Protein AF-A0A1I7URU1-F1 (afdb_monomer_lite)

Radius of gyration: 17.86 Å; chains: 1; bounding box: 41×24×56 Å

Organism: NCBI:txid1561998

Structure (mmCIF, N/CA/C/O backbone):
data_AF-A0A1I7URU1-F1
#
_entry.id   AF-A0A1I7URU1-F1
#
loop_
_atom_site.group_PDB
_atom_site.id
_atom_site.type_symbol
_atom_site.label_atom_id
_atom_site.label_alt_id
_atom_site.label_comp_id
_atom_site.label_asym_id
_atom_site.label_entity_id
_atom_site.label_seq_id
_atom_site.pdbx_PDB_ins_code
_atom_site.Cartn_x
_atom_site.Cartn_y
_atom_site.Cartn_z
_atom_site.occupancy
_atom_site.B_iso_or_equiv
_atom_site.auth_seq_id
_atom_site.auth_comp_id
_atom_site.auth_asym_id
_atom_site.auth_atom_id
_atom_site.pdbx_PDB_model_num
ATOM 1 N N . MET A 1 1 ? -21.460 10.584 36.224 1.00 46.62 1 MET A N 1
ATOM 2 C CA . MET A 1 1 ? -21.036 9.284 35.650 1.00 46.62 1 MET A CA 1
ATOM 3 C C . MET A 1 1 ? -20.940 9.341 34.113 1.00 46.62 1 MET A C 1
ATOM 5 O O . MET A 1 1 ? -21.168 8.347 33.446 1.00 46.62 1 MET A O 1
ATOM 9 N N . THR A 1 2 ? -20.576 10.495 33.536 1.00 51.53 2 THR A N 1
ATOM 10 C CA . THR A 1 2 ? -20.748 10.809 32.098 1.00 51.53 2 THR A CA 1
ATOM 11 C C . THR A 1 2 ? -19.429 10.953 31.325 1.00 51.53 2 THR A C 1
ATOM 13 O O . THR A 1 2 ? -19.441 11.048 30.105 1.00 51.53 2 THR A O 1
ATOM 16 N N . MET A 1 3 ? -18.276 10.945 32.006 1.00 51.00 3 MET A N 1
ATOM 17 C CA . MET A 1 3 ? -16.967 11.149 31.361 1.00 51.00 3 MET A CA 1
ATOM 18 C C . MET A 1 3 ? -16.424 9.914 30.622 1.00 51.00 3 MET A C 1
ATOM 20 O O . MET A 1 3 ? -15.617 10.069 29.712 1.00 51.00 3 MET A O 1
ATOM 24 N N . MET A 1 4 ? -16.868 8.696 30.957 1.00 49.28 4 MET A N 1
ATOM 25 C CA . MET A 1 4 ? -16.354 7.476 30.310 1.00 49.28 4 MET A CA 1
ATOM 26 C C . MET A 1 4 ? -16.939 7.237 28.907 1.00 49.28 4 MET A C 1
ATOM 28 O O . MET A 1 4 ? -16.224 6.761 28.030 1.00 49.28 4 MET A O 1
ATOM 32 N N . MET A 1 5 ? -18.190 7.643 28.658 1.00 46.84 5 MET A N 1
ATOM 33 C CA . MET A 1 5 ? -18.840 7.500 27.344 1.00 46.84 5 MET A CA 1
ATOM 34 C C . MET A 1 5 ? -18.218 8.405 26.266 1.00 46.84 5 MET A C 1
ATOM 36 O O . MET A 1 5 ? -18.024 7.963 25.136 1.00 46.84 5 MET A O 1
ATOM 40 N N . ASN A 1 6 ? -17.827 9.640 26.607 1.00 52.25 6 ASN A N 1
ATOM 41 C CA . ASN A 1 6 ? -17.232 10.565 25.629 1.00 52.25 6 ASN A CA 1
ATOM 42 C C . ASN A 1 6 ? -15.842 10.118 25.139 1.00 52.25 6 ASN A C 1
ATOM 44 O O . ASN A 1 6 ? -15.505 10.330 23.973 1.00 52.25 6 ASN A O 1
ATOM 48 N N . ASN A 1 7 ? -15.045 9.466 25.993 1.00 55.50 7 ASN A N 1
ATOM 49 C CA . ASN A 1 7 ? -13.724 8.965 25.602 1.00 55.50 7 ASN A CA 1
ATOM 50 C C . ASN A 1 7 ? -13.808 7.766 24.646 1.00 55.50 7 ASN A C 1
ATOM 52 O O . ASN A 1 7 ? -12.998 7.676 23.726 1.00 55.50 7 ASN A O 1
ATOM 56 N N . GLN A 1 8 ? -14.794 6.882 24.825 1.00 57.12 8 GLN A N 1
ATOM 57 C CA . GLN A 1 8 ? -14.977 5.699 23.975 1.00 57.12 8 GLN A CA 1
ATOM 58 C C . GLN A 1 8 ? -15.483 6.051 22.567 1.00 57.12 8 GLN A C 1
ATOM 60 O O . GLN A 1 8 ? -15.059 5.447 21.585 1.00 57.12 8 GLN A O 1
ATOM 65 N N . ILE A 1 9 ? -16.331 7.077 22.443 1.00 61.78 9 ILE A N 1
ATOM 66 C CA . ILE A 1 9 ? -16.768 7.584 21.132 1.00 61.78 9 ILE A CA 1
ATOM 67 C C . ILE A 1 9 ? -15.583 8.228 20.389 1.00 61.78 9 ILE A C 1
ATOM 69 O O . ILE A 1 9 ? -15.402 8.006 19.193 1.00 61.78 9 ILE A O 1
ATOM 73 N N . SER A 1 10 ? -14.718 8.966 21.097 1.00 74.88 10 SER A N 1
ATOM 74 C CA . SER A 1 10 ? -13.514 9.566 20.504 1.00 74.88 10 SER A CA 1
ATOM 75 C C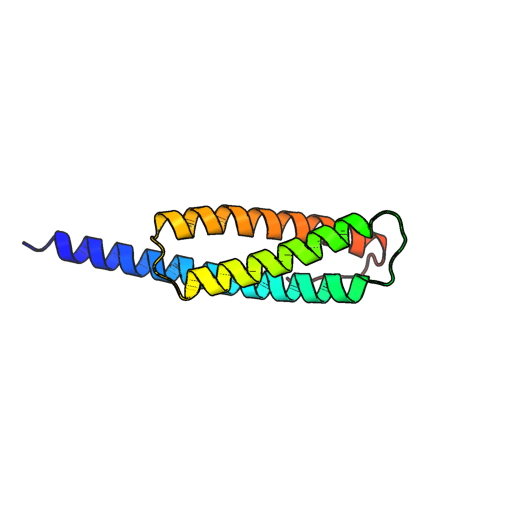 . SER A 1 10 ? -12.515 8.520 19.991 1.00 74.88 10 SER A C 1
ATOM 77 O O . SER A 1 10 ? -11.910 8.727 18.939 1.00 74.88 10 SER A O 1
ATOM 79 N N . SER A 1 11 ? -12.330 7.401 20.700 1.00 74.12 11 SER A N 1
ATOM 80 C CA . SER A 1 11 ? -11.409 6.339 20.273 1.00 74.12 11 SER A CA 1
ATOM 81 C C . SER A 1 11 ? -11.944 5.543 19.082 1.00 74.12 11 SER A C 1
ATOM 83 O O . SER A 1 11 ? -11.186 5.304 18.144 1.00 74.12 11 SER A O 1
ATOM 85 N N . ALA A 1 12 ? -13.238 5.209 19.060 1.00 80.25 12 ALA A N 1
ATOM 86 C CA . ALA A 1 12 ? -13.864 4.514 17.933 1.00 80.25 12 ALA A CA 1
ATOM 87 C C . ALA A 1 12 ? -13.784 5.332 16.632 1.00 80.25 12 ALA A C 1
ATOM 89 O O . ALA A 1 12 ? -13.379 4.814 15.595 1.00 80.25 12 ALA A O 1
ATOM 90 N N . VAL A 1 13 ? -14.063 6.640 16.697 1.00 84.12 13 VAL A N 1
ATOM 91 C CA . VAL A 1 13 ? -13.950 7.540 15.534 1.00 84.12 13 VAL A CA 1
ATOM 92 C C . VAL A 1 13 ? -12.506 7.638 15.031 1.00 84.12 13 VAL A C 1
ATOM 94 O O . VAL A 1 13 ? -12.267 7.619 13.824 1.00 84.12 13 VAL A O 1
ATOM 97 N N . LYS A 1 14 ? -11.518 7.708 15.935 1.00 82.94 14 LYS A N 1
ATOM 98 C CA . LYS A 1 14 ? -10.094 7.701 15.554 1.00 82.94 14 LYS A CA 1
ATOM 99 C C . LYS A 1 14 ? -9.690 6.389 14.886 1.00 82.94 14 LYS A C 1
ATOM 101 O O . LYS A 1 14 ? -8.903 6.416 13.942 1.00 82.94 14 LYS A O 1
ATOM 106 N N . PHE A 1 15 ? -10.216 5.266 15.365 1.00 85.19 15 PHE A N 1
ATOM 107 C CA . PHE A 1 15 ? -9.933 3.951 14.806 1.00 85.19 15 PHE A CA 1
ATOM 108 C C . PHE A 1 15 ? -10.494 3.800 13.392 1.00 85.19 15 PHE A C 1
ATOM 110 O O . PHE A 1 15 ? -9.741 3.477 12.473 1.00 85.19 15 PHE A O 1
ATOM 117 N N . GLU A 1 16 ? -11.760 4.160 13.184 1.00 87.06 16 GLU A N 1
ATOM 118 C CA . GLU A 1 16 ? -12.376 4.160 11.852 1.00 87.06 16 GLU A CA 1
ATOM 119 C C . GLU A 1 16 ? -11.671 5.126 10.890 1.00 87.06 16 GLU A C 1
ATOM 121 O O . GLU A 1 16 ? -11.413 4.793 9.733 1.00 87.06 16 GLU A O 1
ATOM 126 N N . PHE A 1 17 ? -11.240 6.294 11.371 1.00 88.12 17 PHE A N 1
ATOM 127 C CA . PHE A 1 17 ? -10.457 7.222 10.557 1.00 88.12 17 PHE A CA 1
ATOM 128 C C . PHE A 1 17 ? -9.118 6.630 10.086 1.00 88.12 17 PHE A C 1
ATOM 130 O O . PHE A 1 17 ? -8.728 6.841 8.936 1.00 88.12 17 PHE A O 1
ATOM 137 N N . ILE A 1 18 ? -8.404 5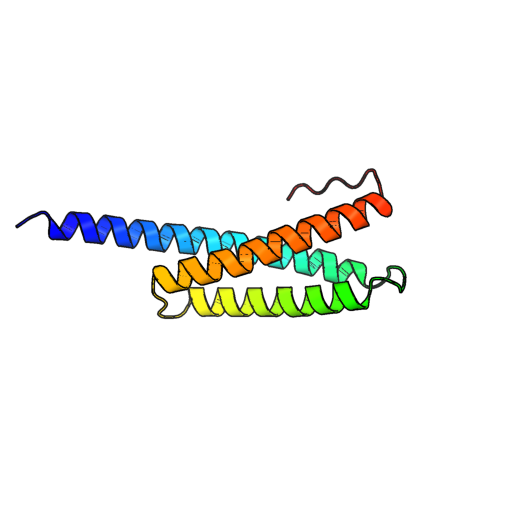.878 10.934 1.00 87.75 18 ILE A N 1
ATOM 138 C CA . ILE A 1 18 ? -7.179 5.194 10.494 1.00 87.75 18 ILE A CA 1
ATOM 139 C C . ILE A 1 18 ? -7.509 4.083 9.494 1.00 87.75 18 ILE A C 1
ATOM 141 O O . ILE A 1 18 ? -6.822 3.994 8.478 1.00 87.75 18 ILE A O 1
ATOM 145 N N . LYS A 1 19 ? -8.573 3.298 9.694 1.00 90.00 19 LYS A N 1
ATOM 146 C CA . LYS A 1 19 ? -9.000 2.288 8.707 1.00 90.00 19 LYS A CA 1
ATOM 147 C C . LYS A 1 19 ? -9.261 2.897 7.329 1.00 90.00 19 LYS A C 1
ATOM 149 O O . LYS A 1 19 ? -8.780 2.371 6.329 1.00 90.00 19 LYS A O 1
ATOM 154 N N . HIS A 1 20 ? -9.923 4.053 7.259 1.00 90.81 20 HIS A N 1
ATOM 155 C CA . HIS A 1 20 ? -10.108 4.765 5.989 1.00 90.81 20 HIS A CA 1
ATOM 156 C C . HIS A 1 20 ? -8.781 5.143 5.319 1.00 90.81 20 HIS A C 1
ATOM 158 O O . HIS A 1 20 ? -8.640 5.019 4.102 1.00 90.81 20 HIS A O 1
ATOM 164 N N . LYS A 1 21 ? -7.777 5.558 6.100 1.00 91.06 21 LYS A N 1
ATOM 165 C CA . LYS A 1 21 ? -6.434 5.819 5.564 1.00 91.06 21 LYS A CA 1
ATOM 166 C C . LYS A 1 21 ? -5.754 4.554 5.046 1.00 91.06 21 LYS A C 1
ATOM 168 O O . LYS A 1 21 ? -5.069 4.629 4.032 1.00 91.06 21 LYS A O 1
ATOM 173 N N . PHE A 1 22 ? -5.949 3.411 5.702 1.00 91.69 22 PHE A N 1
ATOM 174 C CA . PHE A 1 22 ? -5.457 2.118 5.213 1.00 91.69 22 PHE A CA 1
ATOM 175 C C . PHE A 1 22 ? -6.073 1.731 3.879 1.00 91.69 22 PHE A C 1
ATOM 177 O O . PHE A 1 22 ? -5.344 1.332 2.979 1.00 91.69 22 PHE A O 1
ATOM 184 N N . VAL A 1 23 ? -7.390 1.894 3.737 1.00 91.75 23 VAL A N 1
ATOM 185 C CA . VAL A 1 23 ? -8.088 1.639 2.472 1.00 91.75 23 VAL A CA 1
ATOM 186 C C . VAL A 1 23 ? -7.490 2.497 1.355 1.00 91.75 23 VAL A C 1
ATOM 188 O O . VAL A 1 23 ? -7.081 1.964 0.330 1.00 91.75 23 VAL A O 1
ATOM 191 N N . SER A 1 24 ? -7.328 3.803 1.590 1.00 93.25 24 SER A N 1
ATOM 192 C CA . SER A 1 24 ? -6.696 4.702 0.616 1.00 93.25 24 SER A CA 1
ATOM 193 C C . SER A 1 24 ? -5.254 4.296 0.285 1.00 93.25 24 SER A C 1
ATOM 195 O O . SER A 1 24 ? -4.859 4.301 -0.878 1.00 93.25 24 SER A O 1
ATOM 197 N N . LEU A 1 25 ? -4.461 3.908 1.287 1.00 93.88 25 LEU A N 1
ATOM 198 C CA . LEU A 1 25 ? -3.090 3.451 1.077 1.00 93.88 25 LEU A CA 1
ATOM 199 C C . LEU A 1 25 ? -3.030 2.153 0.263 1.00 93.88 25 LEU A C 1
ATOM 201 O O . LEU A 1 25 ? -2.196 2.040 -0.629 1.00 93.88 25 LEU A O 1
ATOM 205 N N . ARG A 1 26 ? -3.921 1.197 0.533 1.00 94.62 26 ARG A N 1
ATOM 206 C CA . ARG A 1 26 ? -4.042 -0.040 -0.243 1.00 94.62 26 ARG A CA 1
ATOM 207 C C . ARG A 1 26 ? -4.357 0.253 -1.702 1.00 94.62 26 ARG A C 1
ATOM 209 O O . ARG A 1 26 ? -3.737 -0.330 -2.582 1.00 94.62 26 ARG A O 1
ATOM 216 N N . ASP A 1 27 ? -5.304 1.145 -1.961 1.00 93.50 27 ASP A N 1
ATOM 217 C CA . ASP A 1 27 ? -5.712 1.470 -3.328 1.00 93.50 27 ASP A CA 1
ATOM 218 C C . ASP A 1 27 ? -4.565 2.165 -4.089 1.00 93.50 27 ASP A C 1
ATOM 220 O O . ASP A 1 27 ? -4.274 1.820 -5.234 1.00 93.50 27 ASP A O 1
ATOM 224 N N . ASN A 1 28 ? -3.807 3.030 -3.410 1.00 91.19 28 ASN A N 1
ATOM 225 C CA . ASN A 1 28 ? -2.574 3.613 -3.943 1.00 91.19 28 ASN A CA 1
ATOM 226 C C . ASN A 1 28 ? -1.479 2.567 -4.223 1.00 91.19 28 ASN A C 1
ATOM 228 O O . ASN A 1 28 ? -0.768 2.661 -5.223 1.00 91.19 28 ASN A O 1
ATOM 232 N N . LEU A 1 29 ? -1.330 1.560 -3.357 1.00 93.62 29 LEU A N 1
ATOM 233 C CA . LEU A 1 29 ? -0.399 0.450 -3.578 1.00 93.62 29 LEU A CA 1
ATOM 234 C C . LEU A 1 29 ? -0.836 -0.434 -4.753 1.00 93.62 29 LEU A C 1
ATOM 236 O O . LEU A 1 29 ? 0.020 -0.889 -5.505 1.00 93.62 29 LEU A O 1
ATOM 240 N N . LYS A 1 30 ? -2.142 -0.641 -4.963 1.00 93.44 30 LYS A N 1
ATOM 241 C CA . LYS A 1 30 ? -2.662 -1.347 -6.148 1.00 93.44 30 LYS A CA 1
ATOM 242 C C . LYS A 1 30 ? -2.308 -0.600 -7.430 1.00 93.44 30 LYS A C 1
ATOM 244 O O . LYS A 1 30 ? -1.769 -1.197 -8.354 1.00 93.44 30 LYS A O 1
ATOM 249 N N . PHE A 1 31 ? -2.494 0.716 -7.443 1.00 89.75 31 PHE A N 1
ATOM 250 C CA . PHE A 1 31 ? -2.077 1.541 -8.574 1.00 89.75 31 PHE A CA 1
ATOM 251 C C . PHE A 1 31 ? -0.557 1.482 -8.812 1.00 89.75 31 PHE A C 1
ATOM 253 O O . PHE A 1 31 ? -0.104 1.295 -9.939 1.00 89.75 31 PHE A O 1
ATOM 260 N N . LEU A 1 32 ? 0.246 1.566 -7.745 1.00 88.94 32 LEU A N 1
ATOM 261 C CA . LEU A 1 32 ? 1.700 1.391 -7.819 1.00 88.94 32 LEU A CA 1
ATOM 262 C C . LEU A 1 32 ? 2.085 0.028 -8.421 1.00 88.94 32 LEU A C 1
ATOM 264 O O . LEU A 1 32 ? 2.996 -0.057 -9.244 1.00 88.94 32 LEU A O 1
ATOM 268 N N . LEU A 1 33 ? 1.400 -1.038 -8.006 1.00 91.19 33 LEU A N 1
ATOM 269 C CA . LEU A 1 33 ? 1.617 -2.388 -8.511 1.00 91.19 33 LEU A CA 1
ATOM 270 C C . LEU A 1 33 ? 1.308 -2.491 -10.007 1.00 91.19 33 LEU A C 1
ATOM 272 O O . LEU A 1 33 ? 2.079 -3.107 -10.741 1.00 91.19 33 LEU A O 1
ATOM 276 N N . ASP A 1 34 ? 0.220 -1.871 -10.462 1.00 88.12 34 ASP A N 1
ATOM 277 C CA . ASP A 1 34 ? -0.152 -1.839 -11.877 1.00 88.12 34 ASP A CA 1
ATOM 278 C C . ASP A 1 34 ? 0.920 -1.148 -12.722 1.00 88.12 34 ASP A C 1
ATOM 280 O O . ASP A 1 34 ? 1.312 -1.668 -13.769 1.00 88.12 34 ASP A O 1
ATOM 284 N N . VAL A 1 35 ? 1.471 -0.034 -12.233 1.00 83.31 35 VAL A N 1
ATOM 285 C CA . VAL A 1 35 ? 2.605 0.644 -12.876 1.00 83.31 35 VAL A CA 1
ATOM 286 C C . VAL A 1 35 ? 3.822 -0.285 -12.941 1.00 83.31 35 VAL A C 1
ATOM 288 O O . VAL A 1 35 ? 4.397 -0.474 -14.011 1.00 83.31 35 VAL A O 1
ATOM 291 N N . LEU A 1 36 ? 4.196 -0.924 -11.828 1.00 85.50 36 LEU A N 1
ATOM 292 C CA . LEU A 1 36 ? 5.327 -1.862 -11.780 1.00 85.50 36 LEU A CA 1
ATOM 293 C C . LEU A 1 36 ? 5.140 -3.066 -12.716 1.00 85.50 36 LEU A C 1
ATOM 295 O O . LEU A 1 36 ? 6.109 -3.553 -13.296 1.00 85.50 36 LEU A O 1
ATOM 299 N N . ASN A 1 37 ? 3.905 -3.541 -12.895 1.00 84.56 37 ASN A N 1
ATOM 300 C CA . ASN A 1 37 ? 3.583 -4.610 -13.839 1.00 84.56 37 ASN A CA 1
ATOM 301 C C . ASN A 1 37 ? 3.802 -4.187 -15.296 1.00 84.56 37 ASN A C 1
ATOM 303 O O . ASN A 1 37 ? 4.228 -5.008 -16.106 1.00 84.56 37 ASN A O 1
ATOM 307 N N . GLN A 1 38 ? 3.549 -2.918 -15.620 1.00 78.31 38 GLN A N 1
ATOM 308 C CA . GLN A 1 38 ? 3.768 -2.357 -16.955 1.00 78.31 38 GLN A CA 1
ATOM 309 C C . GLN A 1 38 ? 5.249 -2.057 -17.231 1.00 78.31 38 GLN A C 1
ATOM 311 O O . GLN A 1 38 ? 5.661 -2.035 -18.386 1.00 78.31 38 GLN A O 1
ATOM 316 N N . MET A 1 39 ? 6.073 -1.888 -16.190 1.00 73.56 39 MET A N 1
ATOM 317 C CA . MET A 1 39 ? 7.509 -1.613 -16.332 1.00 73.56 39 MET A CA 1
ATOM 318 C C . MET A 1 39 ? 8.365 -2.824 -16.738 1.00 73.56 39 MET A C 1
ATOM 320 O O . MET A 1 39 ? 9.563 -2.661 -16.967 1.00 73.56 39 MET A O 1
ATOM 324 N N . GLY A 1 40 ? 7.785 -4.025 -16.859 1.00 56.94 40 GLY A N 1
ATOM 325 C CA . GLY A 1 40 ? 8.489 -5.288 -17.142 1.00 56.94 40 GLY A CA 1
ATOM 326 C C . GLY A 1 40 ? 9.281 -5.364 -18.460 1.00 56.94 40 GLY A C 1
ATOM 327 O O . GLY A 1 40 ? 9.843 -6.411 -18.761 1.00 56.94 40 GLY A O 1
ATOM 328 N N . THR A 1 41 ? 9.346 -4.281 -19.237 1.00 57.41 41 THR A N 1
ATOM 329 C CA . THR A 1 41 ? 10.074 -4.170 -20.511 1.00 57.41 41 THR A CA 1
ATOM 330 C C . THR A 1 41 ? 11.188 -3.103 -20.510 1.00 57.41 41 THR A C 1
ATOM 332 O O . THR A 1 41 ? 11.704 -2.777 -21.577 1.00 57.41 41 THR A O 1
ATOM 335 N N . HIS A 1 42 ? 11.558 -2.528 -19.355 1.00 58.16 42 HIS A N 1
ATOM 336 C CA . HIS A 1 42 ? 12.564 -1.450 -19.242 1.00 58.16 42 HIS A CA 1
ATOM 337 C C . HIS A 1 42 ? 14.010 -1.937 -18.961 1.00 58.16 42 HIS A C 1
ATOM 339 O O . HIS A 1 42 ? 14.189 -3.080 -18.550 1.00 58.16 42 HIS A O 1
ATOM 345 N N . PRO A 1 43 ? 15.055 -1.104 -19.197 1.00 56.72 43 PRO A N 1
ATOM 346 C CA . PRO A 1 43 ? 16.454 -1.542 -19.267 1.00 56.72 43 PRO A CA 1
ATOM 347 C C . PRO A 1 43 ? 17.013 -2.139 -17.965 1.00 56.72 43 PRO A C 1
ATOM 349 O O . PRO A 1 43 ? 16.684 -1.715 -16.857 1.00 56.72 43 PRO A O 1
ATOM 352 N N . GLU A 1 44 ? 17.941 -3.080 -18.144 1.00 57.78 44 GLU A N 1
ATOM 353 C CA . GLU A 1 44 ? 18.422 -4.110 -17.207 1.00 57.78 44 GLU A CA 1
ATOM 354 C C . GLU A 1 44 ? 18.926 -3.635 -15.831 1.00 57.78 44 GLU A C 1
ATOM 356 O O . GLU A 1 44 ? 18.887 -4.400 -14.872 1.00 57.78 44 GLU A O 1
ATOM 361 N N . ALA A 1 45 ? 19.352 -2.379 -15.675 1.00 58.25 45 ALA A N 1
ATOM 362 C CA . ALA A 1 45 ? 20.071 -1.939 -14.474 1.00 58.25 45 ALA A CA 1
ATOM 363 C C . ALA A 1 45 ? 19.200 -1.750 -13.213 1.00 58.25 45 ALA A C 1
ATOM 365 O O . ALA A 1 45 ? 19.738 -1.707 -12.108 1.00 58.25 45 ALA A O 1
ATOM 366 N N . LYS A 1 46 ? 17.871 -1.618 -13.352 1.00 65.06 46 LYS A N 1
ATOM 367 C CA . LYS A 1 46 ? 16.940 -1.408 -12.219 1.00 65.06 46 LYS A CA 1
ATOM 368 C C . LYS A 1 46 ? 15.852 -2.493 -12.103 1.00 65.06 46 LYS A C 1
ATOM 370 O O . LYS A 1 46 ? 14.999 -2.400 -11.220 1.00 65.06 46 LYS A O 1
ATOM 375 N N . ILE A 1 47 ? 15.897 -3.537 -12.943 1.00 67.94 47 ILE A N 1
ATOM 376 C CA . ILE A 1 47 ? 14.879 -4.607 -12.989 1.00 67.94 47 ILE A CA 1
ATOM 377 C C . ILE A 1 47 ? 14.749 -5.319 -11.635 1.00 67.94 47 ILE A C 1
ATOM 379 O O . ILE A 1 47 ? 13.631 -5.507 -11.156 1.00 67.94 47 ILE A O 1
ATOM 383 N N . ASP A 1 48 ? 15.867 -5.642 -10.980 1.00 72.50 48 ASP A N 1
ATOM 384 C CA . ASP A 1 48 ? 15.856 -6.320 -9.677 1.00 72.50 48 ASP A CA 1
ATOM 385 C C . ASP A 1 48 ? 15.201 -5.460 -8.587 1.00 72.50 48 ASP A C 1
ATOM 387 O O . ASP A 1 48 ? 14.394 -5.953 -7.795 1.00 72.50 48 ASP A O 1
ATOM 391 N N . SER A 1 49 ? 15.473 -4.151 -8.581 1.00 79.25 49 SER A N 1
ATOM 392 C CA . SER A 1 49 ? 14.851 -3.203 -7.649 1.00 79.25 49 SER A CA 1
ATOM 393 C C . SER A 1 49 ? 13.338 -3.118 -7.854 1.00 79.25 49 SER A C 1
ATOM 395 O O . SER A 1 49 ? 12.586 -3.163 -6.877 1.00 79.25 49 SER A O 1
ATOM 397 N N . TYR A 1 50 ? 12.865 -3.074 -9.104 1.00 83.25 50 TYR A N 1
ATOM 398 C CA . TYR A 1 50 ? 11.428 -3.083 -9.403 1.00 83.25 50 TYR A CA 1
ATOM 399 C C . TYR A 1 50 ? 10.774 -4.420 -9.086 1.00 83.25 50 TYR A C 1
ATOM 401 O O . TYR A 1 50 ? 9.636 -4.441 -8.620 1.00 83.25 50 TYR A O 1
ATOM 409 N N . HIS A 1 51 ? 11.486 -5.532 -9.266 1.00 85.06 51 HIS A N 1
ATOM 410 C CA . HIS A 1 51 ? 10.993 -6.848 -8.885 1.00 85.06 51 HIS A CA 1
ATOM 411 C C . HIS A 1 51 ? 10.802 -6.952 -7.366 1.00 85.06 51 HIS A C 1
ATOM 413 O O . HIS A 1 51 ? 9.733 -7.347 -6.897 1.00 85.06 51 HIS A O 1
ATOM 419 N N . VAL A 1 52 ? 11.788 -6.502 -6.582 1.00 87.88 52 VAL A N 1
ATOM 420 C CA . VAL A 1 52 ? 11.676 -6.421 -5.117 1.00 87.88 52 VAL A CA 1
ATOM 421 C C . VAL A 1 52 ? 10.555 -5.468 -4.703 1.00 87.88 52 VAL A C 1
ATOM 423 O O . VAL A 1 52 ? 9.782 -5.790 -3.799 1.00 87.88 52 VAL A O 1
ATOM 426 N N . MET A 1 53 ? 10.437 -4.309 -5.358 1.00 90.75 53 MET A N 1
ATOM 427 C CA . MET A 1 53 ? 9.362 -3.355 -5.090 1.00 90.75 53 MET A CA 1
ATOM 428 C C . MET A 1 53 ? 7.993 -3.982 -5.363 1.00 90.75 53 MET A C 1
ATOM 430 O O . MET A 1 53 ? 7.121 -3.901 -4.508 1.00 90.75 53 MET A O 1
ATOM 434 N N . LYS A 1 54 ? 7.824 -4.682 -6.489 1.00 91.44 54 LYS A N 1
ATOM 435 C CA . LYS A 1 54 ? 6.597 -5.399 -6.855 1.00 91.44 54 LYS A CA 1
ATOM 436 C C . LYS A 1 54 ? 6.214 -6.450 -5.812 1.00 91.44 54 LYS A C 1
ATOM 438 O O . LYS A 1 54 ? 5.062 -6.482 -5.385 1.00 91.44 54 LYS A O 1
ATOM 443 N N . ILE A 1 55 ? 7.170 -7.272 -5.371 1.00 92.06 55 ILE A N 1
ATOM 444 C CA . ILE A 1 55 ? 6.941 -8.280 -4.322 1.00 92.06 55 ILE A CA 1
ATOM 445 C C . ILE A 1 55 ? 6.474 -7.609 -3.025 1.00 92.06 55 ILE A C 1
ATOM 447 O O . ILE A 1 55 ? 5.476 -8.028 -2.444 1.00 92.06 55 ILE A O 1
ATOM 451 N N . LYS A 1 56 ? 7.162 -6.546 -2.585 1.00 93.94 56 LYS A N 1
ATOM 452 C CA . LYS A 1 56 ? 6.811 -5.822 -1.353 1.00 93.94 56 LYS A CA 1
ATOM 453 C C . LYS A 1 56 ? 5.457 -5.127 -1.443 1.00 93.94 56 LYS A C 1
ATOM 455 O O . LYS A 1 56 ? 4.704 -5.161 -0.477 1.00 93.94 56 LYS A O 1
ATOM 460 N N . THR A 1 57 ? 5.136 -4.528 -2.588 1.00 94.50 57 THR A N 1
ATOM 461 C CA . THR A 1 57 ? 3.835 -3.897 -2.824 1.00 94.50 57 THR A CA 1
ATOM 462 C C . THR A 1 57 ? 2.707 -4.919 -2.707 1.00 94.50 57 THR A C 1
ATOM 464 O O . THR A 1 57 ? 1.742 -4.649 -1.999 1.00 94.50 57 THR A O 1
ATOM 467 N N . ASN A 1 58 ? 2.851 -6.101 -3.321 1.00 95.38 58 ASN A N 1
ATOM 468 C CA . ASN A 1 58 ? 1.888 -7.198 -3.164 1.00 95.38 58 ASN A CA 1
ATOM 469 C C . ASN A 1 58 ? 1.731 -7.615 -1.698 1.00 95.38 58 ASN A C 1
ATOM 471 O O . ASN A 1 58 ? 0.617 -7.617 -1.185 1.00 95.38 58 ASN A O 1
ATOM 475 N N . LEU A 1 59 ? 2.845 -7.881 -1.007 1.00 96.00 59 LEU A N 1
ATOM 476 C CA . LEU A 1 59 ? 2.821 -8.283 0.401 1.00 96.00 59 LEU A CA 1
ATOM 477 C C . LEU A 1 59 ? 2.091 -7.255 1.278 1.00 96.00 59 LEU A C 1
ATOM 479 O O . LEU A 1 59 ? 1.288 -7.626 2.124 1.00 96.00 59 LEU A O 1
ATOM 483 N N . PHE A 1 60 ? 2.340 -5.961 1.075 1.00 95.19 60 PHE A N 1
ATOM 484 C CA . PHE A 1 60 ? 1.698 -4.915 1.874 1.00 95.19 60 PHE A CA 1
ATOM 485 C C . PHE A 1 60 ? 0.218 -4.731 1.550 1.00 95.19 60 PHE A C 1
ATOM 487 O O . PHE A 1 60 ? -0.541 -4.377 2.446 1.00 95.19 60 PHE A O 1
ATOM 494 N N . ILE A 1 61 ? -0.221 -4.986 0.315 1.00 95.62 61 ILE A N 1
ATOM 495 C CA . ILE A 1 61 ? -1.655 -5.031 -0.002 1.00 95.62 61 ILE A CA 1
ATOM 496 C C . ILE A 1 61 ? -2.320 -6.163 0.788 1.00 95.62 61 ILE A C 1
ATOM 498 O O . ILE A 1 61 ? -3.319 -5.909 1.463 1.00 95.62 61 ILE A O 1
ATOM 502 N N . ASP A 1 62 ? -1.730 -7.360 0.767 1.00 95.19 62 ASP A N 1
ATOM 503 C CA . ASP A 1 62 ? -2.254 -8.531 1.478 1.00 95.19 62 ASP A CA 1
ATOM 504 C C . ASP A 1 62 ? -2.280 -8.305 2.999 1.00 95.19 62 ASP A C 1
ATOM 506 O O . ASP A 1 62 ? -3.284 -8.581 3.656 1.00 95.19 62 ASP A O 1
ATOM 510 N N . GLU A 1 63 ? -1.210 -7.740 3.569 1.00 94.38 63 GLU A N 1
ATOM 511 C CA . GLU A 1 63 ? -1.155 -7.396 4.994 1.00 94.38 63 GLU A CA 1
ATOM 512 C C . GLU A 1 63 ? -2.194 -6.332 5.369 1.00 94.38 63 GLU A C 1
ATOM 514 O O . GLU A 1 63 ? -2.822 -6.429 6.423 1.00 94.38 63 GLU A O 1
ATOM 519 N N . ILE A 1 64 ? -2.416 -5.317 4.526 1.00 93.25 64 ILE A N 1
ATOM 520 C CA . ILE A 1 64 ? -3.466 -4.321 4.767 1.00 93.25 64 ILE A CA 1
ATOM 521 C C . ILE A 1 64 ? -4.847 -4.982 4.749 1.00 93.25 64 ILE A C 1
ATOM 523 O O . ILE A 1 64 ? -5.639 -4.731 5.657 1.00 93.25 64 ILE A O 1
ATOM 527 N N . ASP A 1 65 ? -5.145 -5.820 3.755 1.00 93.12 65 ASP A N 1
ATOM 528 C CA . ASP A 1 65 ? -6.437 -6.506 3.677 1.00 93.12 65 ASP A CA 1
ATOM 529 C C . ASP A 1 65 ? -6.644 -7.449 4.878 1.00 93.12 65 ASP A C 1
ATOM 531 O O . ASP A 1 65 ? -7.741 -7.482 5.439 1.00 93.12 65 ASP A O 1
ATOM 535 N N . TYR A 1 66 ? -5.587 -8.119 5.353 1.00 92.19 66 TYR A N 1
ATOM 536 C CA . TYR A 1 66 ? -5.613 -8.904 6.591 1.00 92.19 66 TYR A CA 1
ATOM 537 C C . TYR A 1 66 ? -5.911 -8.035 7.826 1.00 92.19 66 TYR A C 1
ATOM 539 O O . TYR A 1 66 ? -6.823 -8.338 8.597 1.00 92.19 66 TYR A O 1
ATOM 547 N N . HIS A 1 67 ? -5.198 -6.918 8.003 1.00 90.19 67 HIS A N 1
ATOM 548 C CA . HIS A 1 67 ? -5.398 -6.016 9.144 1.00 90.19 67 HIS A CA 1
ATOM 549 C C . HIS A 1 67 ? -6.764 -5.320 9.133 1.00 90.19 67 HIS A C 1
ATOM 551 O O . HIS A 1 67 ? -7.299 -5.005 10.191 1.00 90.19 67 HIS A O 1
ATOM 557 N N . LEU A 1 68 ? -7.354 -5.075 7.962 1.00 88.25 68 LEU A N 1
ATOM 558 C CA . LEU A 1 68 ? -8.693 -4.491 7.860 1.00 88.25 68 LEU A CA 1
ATOM 559 C C . LEU A 1 68 ? -9.811 -5.477 8.237 1.00 88.25 68 LEU A C 1
ATOM 561 O O . LEU A 1 68 ? -10.890 -5.032 8.625 1.00 88.25 68 LEU A O 1
ATOM 565 N N . GLN A 1 69 ? -9.567 -6.786 8.116 1.00 87.50 69 GLN A N 1
ATOM 566 C CA . GLN A 1 69 ? -10.530 -7.847 8.437 1.00 87.50 69 GLN A CA 1
ATOM 567 C C . GLN A 1 69 ? -10.376 -8.398 9.861 1.00 87.50 69 GLN A C 1
ATOM 569 O O . GLN A 1 69 ? -11.335 -8.938 10.410 1.00 87.50 69 GLN A O 1
ATOM 574 N N . GLY A 1 70 ? -9.173 -8.308 10.431 1.00 79.69 70 GLY A N 1
ATOM 575 C CA . GLY A 1 70 ? -8.835 -8.898 11.723 1.00 79.69 70 GLY A CA 1
ATOM 576 C C . GLY A 1 70 ? -9.059 -7.991 12.935 1.00 79.69 70 GLY A C 1
ATOM 577 O O . GLY A 1 70 ? -9.310 -6.789 12.828 1.00 79.69 70 GLY A O 1
ATOM 578 N N . ASP A 1 71 ? -8.889 -8.587 14.116 1.00 79.12 71 ASP A N 1
ATOM 579 C CA . ASP A 1 71 ? -8.853 -7.878 15.395 1.00 79.12 71 ASP A CA 1
ATOM 580 C C . ASP A 1 71 ? -7.455 -7.290 15.634 1.00 79.12 71 ASP A C 1
ATOM 582 O O . ASP A 1 71 ? -6.565 -7.926 16.200 1.00 79.12 71 ASP A O 1
ATOM 586 N N . VAL A 1 72 ? -7.259 -6.053 15.185 1.00 86.06 72 VAL A N 1
ATOM 587 C CA . VAL A 1 72 ? -6.056 -5.244 15.435 1.00 86.06 72 VAL A CA 1
ATOM 588 C C . VAL A 1 72 ? -6.395 -4.053 16.316 1.00 86.06 72 VAL A C 1
ATOM 590 O O . VAL A 1 72 ? -7.451 -3.434 16.180 1.00 86.06 72 VAL A O 1
ATOM 593 N N . THR A 1 73 ? -5.489 -3.697 17.225 1.00 88.31 73 THR A N 1
ATOM 594 C CA . THR A 1 73 ? -5.668 -2.504 18.059 1.00 88.31 73 THR A CA 1
ATOM 595 C C . THR A 1 73 ? -5.385 -1.229 17.266 1.00 88.31 73 THR A C 1
ATOM 597 O O . THR A 1 73 ? -4.724 -1.243 16.225 1.00 88.31 73 THR A O 1
ATOM 600 N N . TYR A 1 74 ? -5.857 -0.087 17.770 1.00 85.81 74 TYR A N 1
ATOM 601 C CA . TYR A 1 74 ? -5.572 1.220 17.172 1.00 85.81 74 TYR A CA 1
ATOM 602 C C . TYR A 1 74 ? -4.066 1.504 17.083 1.00 85.81 74 TYR A C 1
ATOM 604 O O . TYR A 1 74 ? -3.588 2.036 16.082 1.00 85.81 74 TYR A O 1
ATOM 612 N N . GLU A 1 75 ? -3.319 1.134 18.118 1.00 88.94 75 GLU A N 1
ATOM 613 C CA . GLU A 1 75 ? -1.876 1.316 18.229 1.00 88.94 75 GLU A CA 1
ATOM 614 C C . GLU A 1 75 ? -1.136 0.497 17.169 1.00 88.94 75 GLU A C 1
ATOM 616 O O . GLU A 1 75 ? -0.318 1.055 16.438 1.00 88.94 75 GLU A O 1
ATOM 621 N N . GLN A 1 76 ? -1.495 -0.782 17.015 1.00 90.50 76 GLN A N 1
ATOM 622 C CA . GLN A 1 76 ? -0.941 -1.655 15.978 1.00 90.50 76 GLN A CA 1
ATOM 623 C C . GLN A 1 76 ? -1.249 -1.115 14.581 1.00 90.50 76 GLN A C 1
ATOM 625 O O . GLN A 1 76 ? -0.346 -0.937 13.765 1.00 90.50 76 GLN A O 1
ATOM 630 N N . LEU A 1 77 ? -2.515 -0.762 14.329 1.00 88.12 77 LEU A N 1
ATOM 631 C CA . LEU A 1 77 ? -2.948 -0.202 13.051 1.00 88.12 77 LEU A CA 1
ATOM 632 C C . LEU A 1 77 ? -2.147 1.070 12.721 1.00 88.12 77 LEU A C 1
ATOM 634 O O . LEU A 1 77 ? -1.652 1.247 11.612 1.00 88.12 77 LEU A O 1
ATOM 638 N N . LYS A 1 78 ? -1.937 1.951 13.700 1.00 89.62 78 LYS A N 1
ATOM 639 C CA . LYS A 1 78 ? -1.133 3.164 13.524 1.00 89.62 78 LYS A CA 1
ATOM 640 C C . LYS A 1 78 ? 0.334 2.859 13.194 1.00 89.62 78 LYS A C 1
ATOM 642 O O . LYS A 1 78 ? 0.899 3.537 12.337 1.00 89.62 78 LYS A O 1
ATOM 647 N N . GLU A 1 7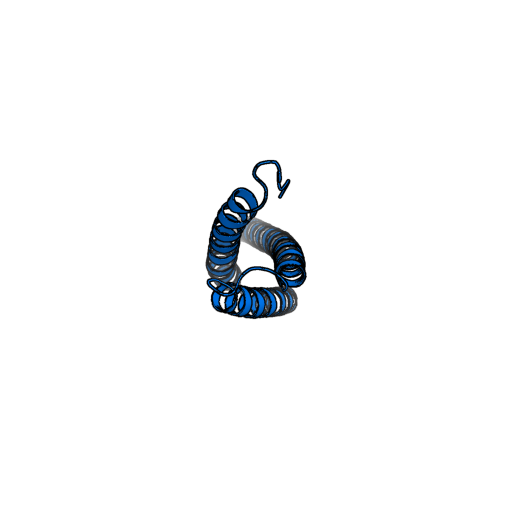9 ? 0.955 1.888 13.857 1.00 91.81 79 GLU A N 1
ATOM 648 C CA . GLU A 1 79 ? 2.345 1.495 13.590 1.00 91.81 79 GLU A CA 1
ATOM 649 C C . GLU A 1 79 ? 2.508 0.924 12.179 1.00 91.81 79 GLU A C 1
ATOM 651 O O . GLU A 1 79 ? 3.356 1.398 11.416 1.00 91.81 79 GLU A O 1
ATOM 656 N N . TYR A 1 80 ? 1.633 -0.004 11.793 1.00 92.44 80 TYR A N 1
ATOM 657 C CA . TYR A 1 80 ? 1.596 -0.572 10.448 1.00 92.44 80 TYR A CA 1
ATOM 658 C C . TYR A 1 80 ? 1.400 0.516 9.383 1.00 92.44 80 TYR A C 1
ATOM 660 O O . TYR A 1 80 ? 2.133 0.555 8.393 1.00 92.44 80 TYR A O 1
ATOM 668 N N . PHE A 1 81 ? 0.509 1.488 9.628 1.00 91.44 81 PHE A N 1
ATOM 669 C CA . PHE A 1 81 ? 0.280 2.600 8.700 1.00 91.44 81 PHE A CA 1
ATOM 670 C C . PHE A 1 81 ? 1.561 3.372 8.397 1.00 91.44 81 PHE A C 1
ATOM 672 O O . PHE A 1 81 ? 1.831 3.737 7.252 1.00 91.44 81 PHE A O 1
ATOM 679 N N . VAL A 1 82 ? 2.357 3.655 9.431 1.00 92.69 82 VAL A N 1
ATOM 680 C CA . VAL A 1 82 ? 3.602 4.416 9.290 1.00 92.69 82 VAL A CA 1
ATOM 681 C C . VAL A 1 82 ? 4.608 3.646 8.439 1.00 92.69 82 VAL A C 1
ATOM 683 O O . VAL A 1 82 ? 5.299 4.254 7.622 1.00 92.69 82 VAL A O 1
ATOM 686 N N . VAL A 1 83 ? 4.691 2.325 8.595 1.00 93.94 83 VAL A N 1
ATOM 687 C CA . VAL A 1 83 ? 5.600 1.485 7.804 1.00 93.94 83 VAL A CA 1
ATOM 688 C C . VAL A 1 83 ? 5.169 1.462 6.337 1.00 93.94 83 VAL A C 1
ATOM 690 O O . VAL A 1 83 ? 5.970 1.781 5.454 1.00 93.94 83 VAL A O 1
ATOM 693 N N . TYR A 1 84 ? 3.898 1.162 6.075 1.00 93.50 84 TYR A N 1
ATOM 694 C CA . TYR A 1 84 ? 3.378 1.033 4.714 1.00 93.50 84 TYR A CA 1
ATOM 695 C C . TYR A 1 84 ? 3.375 2.367 3.961 1.00 93.50 84 TYR A C 1
ATOM 697 O O . TYR A 1 84 ? 3.757 2.419 2.793 1.00 93.50 84 TYR A O 1
ATOM 705 N N . SER A 1 85 ? 3.021 3.469 4.630 1.00 92.94 85 SER A N 1
ATOM 706 C CA . SER A 1 85 ? 3.042 4.805 4.017 1.00 92.94 85 SER A CA 1
ATOM 707 C C . SER A 1 85 ? 4.462 5.253 3.668 1.00 92.94 85 SER A C 1
ATOM 709 O O . SER A 1 85 ? 4.680 5.794 2.585 1.00 92.94 85 SER A O 1
ATOM 711 N N . LYS A 1 86 ? 5.455 4.976 4.526 1.00 95.19 86 LYS A N 1
ATOM 712 C CA . LYS A 1 86 ? 6.871 5.246 4.220 1.00 95.19 86 LYS A CA 1
ATOM 713 C C . LYS A 1 86 ? 7.342 4.484 2.988 1.00 95.19 86 LYS A C 1
ATOM 715 O O . LYS A 1 86 ? 8.020 5.070 2.145 1.00 95.19 86 LYS A O 1
ATOM 720 N N . PHE A 1 87 ? 6.989 3.204 2.883 1.00 94.12 87 PHE A N 1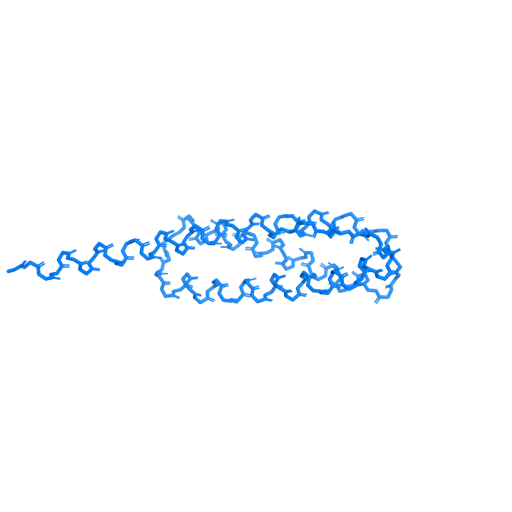
ATOM 721 C CA . PHE A 1 87 ? 7.292 2.415 1.693 1.00 94.12 87 PHE A CA 1
ATOM 722 C C . PHE A 1 87 ? 6.634 3.013 0.451 1.00 94.12 87 PHE A C 1
ATOM 724 O O . PHE A 1 87 ? 7.347 3.330 -0.496 1.00 94.12 87 PHE A O 1
ATOM 731 N N . TYR A 1 88 ? 5.321 3.262 0.491 1.00 92.25 88 TYR A N 1
ATOM 732 C CA . TYR A 1 88 ? 4.591 3.854 -0.629 1.00 92.25 88 TYR A CA 1
ATOM 733 C C . TYR A 1 88 ? 5.226 5.167 -1.098 1.00 92.25 88 TYR A C 1
ATOM 735 O O . TYR A 1 88 ? 5.500 5.328 -2.283 1.00 92.25 88 TYR A O 1
ATOM 743 N N . HIS A 1 89 ? 5.529 6.089 -0.179 1.00 91.12 89 HIS A N 1
ATOM 744 C CA . HIS A 1 89 ? 6.139 7.369 -0.535 1.00 91.12 89 HIS A CA 1
ATOM 745 C C . HIS A 1 89 ? 7.522 7.209 -1.169 1.00 91.12 89 HIS A C 1
ATOM 747 O O . HIS A 1 89 ? 7.802 7.876 -2.162 1.00 91.12 89 HIS A O 1
ATOM 753 N N . ARG A 1 90 ? 8.369 6.317 -0.640 1.00 90.31 90 ARG A N 1
ATOM 754 C CA . ARG A 1 90 ? 9.691 6.049 -1.220 1.00 90.31 90 ARG A CA 1
ATOM 755 C C . ARG A 1 90 ? 9.575 5.444 -2.617 1.00 90.31 90 ARG A C 1
ATOM 757 O O . ARG A 1 90 ? 10.217 5.938 -3.536 1.00 90.31 90 ARG A O 1
ATOM 764 N N . SER A 1 91 ? 8.743 4.417 -2.771 1.00 88.25 91 SER A N 1
ATOM 765 C CA . SER A 1 91 ? 8.491 3.760 -4.053 1.00 88.25 91 SER A CA 1
ATOM 766 C C . SER A 1 91 ? 7.952 4.736 -5.089 1.00 88.25 91 SER A C 1
ATOM 768 O O . SER A 1 91 ? 8.427 4.764 -6.218 1.00 88.25 91 SER A O 1
ATOM 770 N N . ARG A 1 92 ? 7.012 5.598 -4.691 1.00 86.69 92 ARG A N 1
ATOM 771 C CA . ARG A 1 92 ? 6.462 6.642 -5.555 1.00 86.69 92 ARG A CA 1
ATOM 772 C C . ARG A 1 92 ? 7.538 7.609 -6.039 1.00 86.69 92 ARG A C 1
ATOM 774 O O . ARG A 1 92 ? 7.568 7.925 -7.222 1.00 86.69 92 ARG A O 1
ATOM 781 N N . THR A 1 93 ? 8.400 8.090 -5.143 1.00 86.31 93 THR A N 1
ATOM 782 C CA . THR A 1 93 ? 9.495 9.002 -5.506 1.00 86.31 93 THR A CA 1
ATOM 783 C C . THR A 1 93 ? 10.467 8.332 -6.471 1.00 86.31 93 THR A C 1
ATOM 785 O O . THR A 1 93 ? 10.734 8.887 -7.531 1.00 86.31 93 THR A O 1
ATOM 788 N N . GLU A 1 94 ? 10.911 7.114 -6.158 1.00 84.19 94 GLU A N 1
ATOM 789 C CA . GLU A 1 94 ? 11.851 6.357 -6.993 1.00 84.19 94 GLU A CA 1
ATOM 790 C C . GLU A 1 94 ? 11.290 6.100 -8.401 1.00 84.19 94 GLU A C 1
ATOM 792 O O . GLU A 1 94 ? 11.985 6.294 -9.398 1.00 84.19 94 GLU A O 1
ATOM 797 N N . LEU A 1 95 ? 10.012 5.721 -8.508 1.00 80.12 95 LEU A N 1
ATOM 798 C CA . LEU A 1 95 ? 9.373 5.528 -9.809 1.00 80.12 95 LEU A CA 1
ATOM 799 C C . LEU A 1 95 ? 9.126 6.843 -10.543 1.00 80.12 95 LEU A C 1
ATOM 801 O O . LEU A 1 95 ? 9.260 6.879 -11.761 1.00 80.12 95 LEU A O 1
ATOM 805 N N . SER A 1 96 ? 8.784 7.921 -9.835 1.00 79.06 96 SER A N 1
ATOM 806 C CA . SER A 1 96 ? 8.593 9.234 -10.453 1.00 79.06 96 SER A CA 1
ATOM 807 C C . SER A 1 96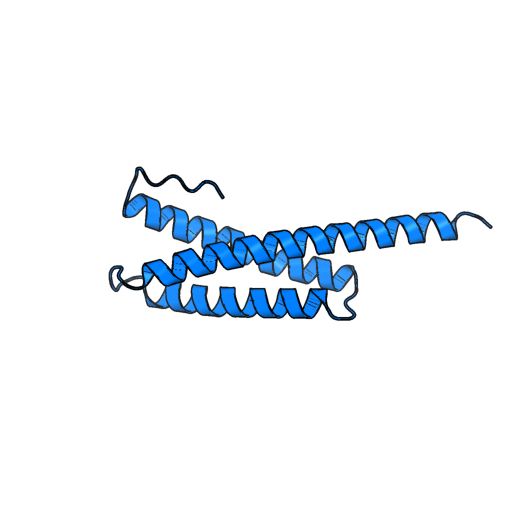 ? 9.887 9.761 -11.072 1.00 79.06 96 SER A C 1
ATOM 809 O O . SER A 1 96 ? 9.834 10.337 -12.154 1.00 79.06 96 SER A O 1
ATOM 811 N N . GLU A 1 97 ? 11.031 9.566 -10.413 1.00 76.50 97 GLU A N 1
ATOM 812 C CA . GLU A 1 97 ? 12.349 9.932 -10.947 1.00 76.50 97 GLU A CA 1
ATOM 813 C C . GLU A 1 97 ? 12.646 9.155 -12.234 1.00 76.50 97 GLU A C 1
ATOM 815 O O . GLU A 1 97 ? 12.955 9.745 -13.265 1.00 76.50 97 GLU A O 1
ATOM 820 N N . VAL A 1 98 ? 12.445 7.838 -12.209 1.00 73.06 98 VAL A N 1
ATOM 821 C CA . VAL A 1 98 ? 12.681 6.953 -13.360 1.00 73.06 98 VAL A CA 1
ATOM 822 C C . VAL A 1 98 ? 11.751 7.276 -14.527 1.00 73.06 98 VAL A C 1
ATOM 824 O O . VAL A 1 98 ? 12.174 7.335 -15.678 1.00 73.06 98 VAL A O 1
ATOM 827 N N . LEU A 1 99 ? 10.464 7.475 -14.257 1.00 71.06 99 LEU A N 1
ATOM 828 C CA . LEU A 1 99 ? 9.486 7.779 -15.298 1.00 71.06 99 LEU A CA 1
ATOM 829 C C . LEU A 1 99 ? 9.757 9.141 -15.931 1.00 71.06 99 LEU A C 1
ATOM 831 O O . LEU A 1 99 ? 9.582 9.282 -17.138 1.00 71.06 99 LEU A O 1
ATOM 835 N N . HIS A 1 100 ? 10.237 10.111 -15.150 1.00 70.06 100 HIS A N 1
ATOM 836 C CA . HIS A 1 100 ? 10.670 11.400 -15.674 1.00 70.06 100 HIS A CA 1
ATOM 837 C C . HIS A 1 100 ? 11.935 11.284 -16.541 1.00 70.06 100 HIS A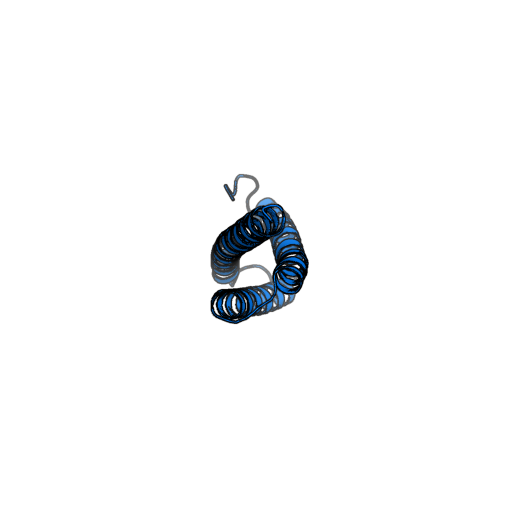 C 1
ATOM 839 O O . HIS A 1 100 ? 12.017 11.944 -17.575 1.00 70.06 100 HIS A O 1
ATOM 845 N N . GLU A 1 101 ? 12.886 10.414 -16.172 1.00 63.22 101 GLU A N 1
ATOM 846 C CA . GLU A 1 101 ? 14.059 10.090 -17.003 1.00 63.22 101 GLU A CA 1
ATOM 847 C C . GLU A 1 101 ? 13.655 9.484 -18.361 1.00 63.22 101 GLU A C 1
ATOM 849 O O . GLU A 1 101 ? 14.283 9.771 -19.379 1.00 63.22 101 GLU A O 1
ATOM 854 N N . ILE A 1 102 ? 12.601 8.661 -18.393 1.00 64.38 102 ILE A N 1
ATOM 855 C CA . ILE A 1 102 ? 12.134 7.967 -19.606 1.00 64.38 102 ILE A CA 1
ATOM 856 C C . ILE A 1 102 ? 11.230 8.864 -20.462 1.00 64.38 102 ILE A C 1
ATOM 858 O O . ILE A 1 102 ? 11.315 8.852 -21.691 1.00 64.38 102 ILE A O 1
ATOM 862 N N . ASN A 1 103 ? 10.342 9.631 -19.831 1.00 59.56 103 ASN A N 1
ATOM 863 C CA . ASN A 1 103 ? 9.439 10.559 -20.496 1.00 59.56 103 ASN A CA 1
ATOM 864 C C . ASN A 1 103 ? 9.231 11.813 -19.621 1.00 59.56 103 ASN A C 1
ATOM 866 O O . ASN A 1 103 ? 8.394 11.813 -18.715 1.00 59.56 103 ASN A O 1
ATOM 870 N N . PRO A 1 104 ? 9.921 12.925 -19.931 1.00 62.72 104 PRO A N 1
ATOM 871 C CA . PRO A 1 104 ? 9.840 14.160 -19.150 1.00 62.72 104 PRO A CA 1
ATOM 872 C C . PRO A 1 104 ? 8.439 14.788 -19.110 1.00 62.72 104 PRO A C 1
ATOM 874 O O . PRO A 1 104 ? 8.142 15.584 -18.220 1.00 62.72 104 PRO A O 1
ATOM 877 N N . SER A 1 105 ? 7.576 14.449 -20.076 1.00 59.69 105 SER A N 1
ATOM 878 C CA . SER A 1 105 ? 6.190 14.924 -20.173 1.00 59.69 105 SER A CA 1
ATOM 879 C C . SER A 1 105 ? 5.197 14.064 -19.385 1.00 59.69 105 SER A C 1
ATOM 881 O O . SER A 1 105 ? 4.020 14.415 -19.309 1.00 59.69 105 SER A O 1
ATOM 883 N N . TYR A 1 106 ? 5.639 12.940 -18.814 1.00 56.84 106 TYR A N 1
ATOM 884 C CA . TYR A 1 106 ? 4.779 12.034 -18.062 1.00 56.84 106 TYR A CA 1
ATOM 885 C C . TYR A 1 106 ? 4.434 12.650 -16.700 1.00 56.84 106 TYR A C 1
ATOM 887 O O . TYR A 1 106 ? 5.226 12.625 -15.759 1.00 56.84 106 TYR A O 1
ATOM 895 N N . GLN A 1 107 ? 3.241 13.235 -16.596 1.00 55.75 107 GLN A N 1
ATOM 896 C CA . GLN A 1 107 ? 2.694 13.727 -15.334 1.00 55.75 107 GLN A CA 1
ATOM 897 C C . GLN A 1 107 ? 1.789 12.658 -14.726 1.00 55.75 107 GLN A C 1
ATOM 899 O O . GLN A 1 107 ? 0.709 12.381 -15.244 1.00 55.75 107 GLN A O 1
ATOM 904 N N . PHE A 1 108 ? 2.214 12.064 -13.611 1.00 57.31 108 PHE A N 1
ATOM 905 C CA . PHE A 1 108 ? 1.308 11.272 -12.785 1.00 57.31 108 PHE A CA 1
ATOM 906 C C . PHE A 1 108 ? 0.433 12.205 -11.948 1.00 57.31 108 PHE A C 1
ATOM 908 O O . PHE A 1 108 ? 0.939 12.997 -11.151 1.00 57.31 108 PHE A O 1
ATOM 915 N N . VAL A 1 109 ? -0.882 12.064 -12.094 1.00 53.09 109 VAL A N 1
ATOM 916 C CA . VAL A 1 109 ? -1.843 12.528 -11.093 1.00 53.09 109 VAL A CA 1
ATOM 917 C C . VAL A 1 109 ? -2.034 11.355 -10.130 1.00 53.09 109 VAL A C 1
ATOM 919 O O . VAL A 1 109 ? -2.693 10.382 -10.487 1.00 53.09 109 VAL A O 1
ATOM 922 N N . TRP A 1 110 ? -1.353 11.404 -8.981 1.00 51.94 110 TRP A N 1
ATOM 923 C CA . TRP A 1 110 ? -1.472 10.415 -7.899 1.00 51.94 110 TRP A CA 1
ATOM 924 C C . TRP A 1 110 ? -2.694 10.688 -7.029 1.00 51.94 110 TRP A C 1
ATOM 926 O O . TRP A 1 110 ? -2.898 11.875 -6.681 1.00 51.94 110 TRP A O 1
#

Foldseek 3Di:
DPVVVVVVVVQVVLQVVLLVVLVVLLVLLVVLLVVLVVCCPDDDPCVVVSVVLNVVSVVLNVVSVVVSPDDDHSVRSVVSSVVSVVSSVVSVVVVVVVVCVVPVPDDDPD

pLDDT: mean 80.19, std 14.7, range [46.62, 96.0]

Sequence (110 aa):
MTMMMNNQISSAVKFEFIKHKFVSLRDNLKFLLDVLNQMGTHPEAKIDSYHVMKIKTNLFIDEIDYHLQGDVTYEQLKEYFVVYSKFYHRSRTELSEVLHEINPSYQFVW

Secondary structure (DSSP, 8-state):
--HHHHHHHHHHHHHHHHHHHHHHHHHHHHHHHHHHHHTTTS-GGGHHHHHHHHHHHHHHHHHHHHHHHS---HHHHHHHHHHHHHHHHHHHHHHHHHHHHH-TT-----